Protein AF-A0A963YWH6-F1 (afdb_monomer)

Organism: NCBI:txid2802396

pLDDT: mean 85.7, std 12.31, range [40.88, 97.06]

Solvent-accessible surface area (backbone atoms only — not comparable to full-atom values): 4670 Å² total; per-residue (Å²): 135,85,54,73,78,57,46,76,70,42,58,70,72,60,31,50,51,53,49,53,52,52,49,48,53,44,50,54,50,39,53,51,41,51,53,50,46,56,50,39,72,75,65,75,54,55,70,68,59,53,50,54,41,50,54,51,42,53,53,41,52,55,48,50,56,51,51,51,51,51,54,53,54,53,76,71,45,77,80,90,123

Nearest PDB structures (foldseek):
  6b87-assembly1_A-2  TM=9.601E-01  e=7.645E-01  synthetic construct
  8cwy-assembly1_B  TM=9.246E-01  e=6.713E-01  synthetic construct
  8cwy-assembly1_F  TM=9.246E-01  e=6.713E-01  synthetic construct
  8cwy-assembly1_H  TM=9.248E-01  e=1.129E+00  synthetic construct
  6zsj-assembly1_C  TM=7.904E-01  e=3.639E+00  Homo sapiens

Sequence (81 aa):
MMRVSELLALPDDAANFWLDVERQAVTEALNKALDHRASLLLQDETDEMIAASDAEMDRLHLTLERLDAVETARSNSPPLS

Mean predicted aligned error: 6.31 Å

Secondary structure (DSSP, 8-state):
---HHHHTTS-HHHHHHHHHHHHHHHHHHHHHHHHHHHHHHHTT--HHHHHHHHHHHHHHHHHHHHHHHHHHHHHTSPP--

Structure (mmCIF, N/CA/C/O backbone):
data_AF-A0A963YWH6-F1
#
_entry.id   AF-A0A963YWH6-F1
#
loop_
_atom_site.group_PDB
_atom_site.id
_atom_site.type_symbol
_atom_site.label_atom_id
_atom_site.label_alt_id
_atom_site.label_comp_id
_atom_site.label_asym_id
_atom_site.label_entity_id
_atom_site.label_seq_id
_atom_site.pdbx_PDB_ins_code
_atom_site.Cartn_x
_atom_site.Cartn_y
_atom_site.Cartn_z
_atom_site.occupancy
_atom_site.B_iso_or_equiv
_atom_site.auth_seq_id
_atom_site.auth_comp_id
_atom_site.auth_asym_id
_atom_site.auth_atom_id
_atom_site.pdbx_PDB_model_num
ATOM 1 N N . MET A 1 1 ? -0.680 8.980 -10.630 1.00 60.72 1 MET A N 1
ATOM 2 C CA . MET A 1 1 ? 0.231 7.826 -10.765 1.00 60.72 1 MET A CA 1
ATOM 3 C C . MET A 1 1 ? 0.449 7.517 -12.230 1.00 60.72 1 MET A C 1
ATOM 5 O O . MET A 1 1 ? -0.467 7.718 -13.023 1.00 60.72 1 MET A O 1
ATOM 9 N N . MET A 1 2 ? 1.653 7.056 -12.557 1.00 73.81 2 MET A N 1
ATOM 10 C CA . MET A 1 2 ? 2.024 6.522 -13.868 1.00 73.81 2 MET A CA 1
ATOM 11 C C . MET A 1 2 ? 1.403 5.125 -14.056 1.00 73.81 2 MET A C 1
ATOM 13 O O . MET A 1 2 ? 1.185 4.413 -13.075 1.00 73.81 2 MET A O 1
ATOM 17 N N . ARG A 1 3 ? 1.068 4.723 -15.287 1.00 74.94 3 ARG A N 1
ATOM 18 C CA . ARG A 1 3 ? 0.498 3.385 -15.558 1.00 74.94 3 ARG A CA 1
ATOM 19 C C . ARG A 1 3 ? 1.606 2.327 -15.635 1.00 74.94 3 ARG A C 1
ATOM 21 O O . ARG A 1 3 ? 2.687 2.608 -16.133 1.00 74.94 3 ARG A O 1
ATOM 28 N N . VAL A 1 4 ? 1.327 1.074 -15.254 1.00 66.25 4 VAL A N 1
ATOM 29 C CA . VAL A 1 4 ? 2.305 -0.044 -15.323 1.00 66.25 4 VAL A CA 1
ATOM 30 C C . VAL A 1 4 ? 2.896 -0.221 -16.731 1.00 66.25 4 VAL A C 1
ATOM 32 O O . VAL A 1 4 ? 4.087 -0.472 -16.879 1.00 66.25 4 VAL A O 1
ATOM 35 N N . SER A 1 5 ? 2.088 -0.021 -17.779 1.00 65.88 5 SER A N 1
ATOM 36 C CA . SER A 1 5 ? 2.548 -0.071 -19.174 1.00 65.88 5 SER A CA 1
ATOM 37 C C . SER A 1 5 ? 3.558 1.026 -19.527 1.00 65.88 5 SER A C 1
ATOM 39 O O . SER A 1 5 ? 4.373 0.835 -20.420 1.00 65.88 5 SER A O 1
ATOM 41 N N . GLU A 1 6 ? 3.496 2.175 -18.852 1.00 72.81 6 GLU A N 1
ATOM 42 C CA . GLU A 1 6 ? 4.446 3.280 -19.027 1.00 72.81 6 GLU A CA 1
ATOM 43 C C . GLU A 1 6 ? 5.757 2.980 -18.287 1.00 72.81 6 GLU A C 1
ATOM 45 O O . GLU A 1 6 ? 6.824 3.316 -18.787 1.00 72.81 6 GLU A O 1
ATOM 50 N N . LEU A 1 7 ? 5.692 2.263 -17.161 1.00 70.94 7 LEU A N 1
ATOM 51 C CA . LEU A 1 7 ? 6.861 1.871 -16.372 1.00 70.94 7 LEU A CA 1
ATOM 52 C C . LEU A 1 7 ? 7.728 0.811 -17.075 1.00 70.94 7 LEU A C 1
ATOM 54 O O . LEU A 1 7 ? 8.948 0.854 -16.971 1.00 70.94 7 LEU A O 1
ATOM 58 N N . LEU A 1 8 ? 7.118 -0.090 -17.856 1.00 66.62 8 L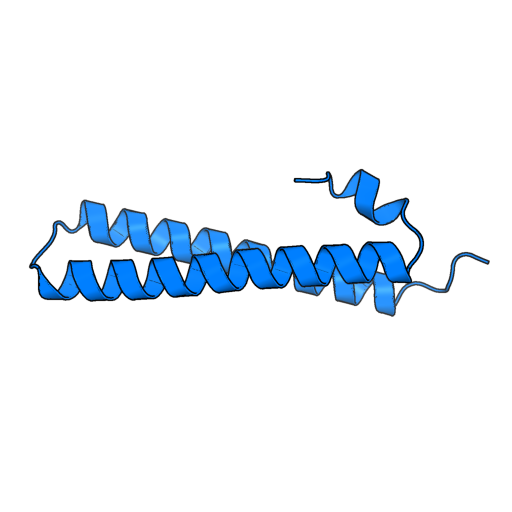EU A N 1
ATOM 59 C CA . LEU A 1 8 ? 7.839 -1.067 -18.692 1.00 66.62 8 LEU A CA 1
ATOM 60 C C . LEU A 1 8 ? 8.542 -0.441 -19.908 1.00 66.62 8 LEU A C 1
ATOM 62 O O . LEU A 1 8 ? 9.406 -1.075 -20.504 1.00 66.62 8 LEU A O 1
ATOM 66 N N . ALA A 1 9 ? 8.148 0.772 -20.300 1.00 77.44 9 ALA A N 1
ATOM 67 C CA . ALA A 1 9 ? 8.738 1.492 -21.426 1.00 77.44 9 ALA A CA 1
ATOM 68 C C . ALA A 1 9 ? 9.891 2.422 -21.004 1.00 77.44 9 ALA A C 1
ATOM 70 O O . ALA A 1 9 ? 10.526 3.040 -21.861 1.00 77.44 9 ALA A O 1
ATOM 71 N N . LEU A 1 10 ? 10.139 2.562 -19.698 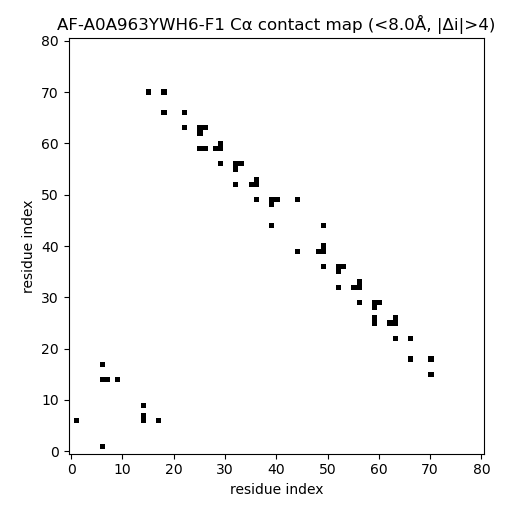1.00 75.50 10 LEU A N 1
ATOM 72 C CA . LEU A 1 10 ? 11.197 3.407 -19.156 1.00 75.50 10 LEU A CA 1
ATOM 73 C C . LEU A 1 10 ? 12.555 2.682 -19.153 1.00 75.50 10 LEU A C 1
ATOM 75 O O . LEU A 1 10 ? 12.599 1.466 -18.971 1.00 75.50 10 LEU A O 1
ATOM 79 N N . PRO A 1 11 ? 13.671 3.427 -19.286 1.00 81.31 11 PRO A N 1
ATOM 80 C CA . PRO A 1 11 ? 15.005 2.900 -19.010 1.00 81.31 11 PRO A CA 1
ATOM 81 C C . PRO A 1 11 ? 15.102 2.338 -17.591 1.00 81.31 11 PRO A C 1
ATOM 83 O O . PRO A 1 11 ? 14.436 2.848 -16.684 1.00 81.31 11 PRO A O 1
ATOM 86 N N . ASP A 1 12 ? 15.969 1.343 -17.388 1.00 80.44 12 ASP A N 1
ATOM 87 C CA . ASP A 1 12 ? 15.972 0.563 -16.150 1.00 80.44 12 ASP A CA 1
ATOM 88 C C . ASP A 1 12 ? 16.132 1.413 -14.885 1.00 80.44 12 ASP A C 1
ATOM 90 O O . ASP A 1 12 ? 15.335 1.259 -13.959 1.00 80.44 12 ASP A O 1
ATOM 94 N N . ASP A 1 13 ? 17.062 2.370 -14.890 1.00 79.88 13 ASP A N 1
ATOM 95 C CA . ASP A 1 13 ? 17.301 3.290 -13.771 1.00 79.88 13 ASP A CA 1
ATOM 96 C C . ASP A 1 13 ? 16.081 4.167 -13.455 1.00 79.88 13 ASP A C 1
ATOM 98 O O . ASP A 1 13 ? 15.732 4.375 -12.293 1.00 79.88 13 ASP A O 1
ATOM 102 N N . ALA A 1 14 ? 15.394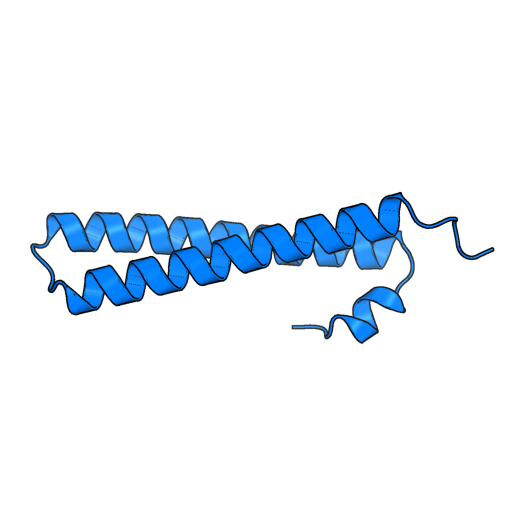 4.666 -14.489 1.00 82.19 14 ALA A N 1
ATOM 103 C CA . ALA A 1 14 ? 14.209 5.501 -14.319 1.00 82.19 14 ALA A CA 1
ATOM 104 C C . ALA A 1 14 ? 13.029 4.680 -13.786 1.00 82.19 14 ALA A C 1
ATOM 106 O O . ALA A 1 14 ? 12.311 5.125 -12.894 1.00 82.19 14 ALA A O 1
ATOM 107 N N . ALA A 1 15 ? 12.834 3.473 -14.309 1.00 81.81 15 ALA A N 1
ATOM 108 C CA . ALA A 1 15 ? 11.772 2.584 -13.868 1.00 81.81 15 ALA A CA 1
ATOM 109 C C . ALA A 1 15 ? 12.000 2.074 -12.433 1.00 81.81 15 ALA A C 1
ATOM 111 O O . ALA A 1 15 ? 11.042 1.978 -11.670 1.00 81.81 15 ALA A O 1
ATOM 112 N N . ASN A 1 16 ? 13.252 1.805 -12.043 1.00 83.44 16 ASN A N 1
ATOM 113 C CA . ASN A 1 16 ? 13.606 1.428 -10.670 1.00 83.44 16 ASN A CA 1
ATOM 114 C C . ASN A 1 16 ? 13.373 2.584 -9.695 1.00 83.44 16 ASN A C 1
ATOM 116 O O . ASN A 1 16 ? 12.733 2.388 -8.669 1.00 83.44 16 ASN A O 1
ATOM 120 N N . PHE A 1 17 ? 13.769 3.807 -10.064 1.00 87.69 17 PHE A N 1
ATOM 121 C CA . PHE A 1 17 ? 13.459 4.997 -9.271 1.00 87.69 17 PHE A CA 1
ATOM 122 C C . PHE A 1 17 ? 11.950 5.148 -9.019 1.00 87.69 17 PHE A C 1
ATOM 124 O O . PHE A 1 17 ? 11.529 5.387 -7.890 1.00 87.69 17 PHE A O 1
ATOM 131 N N . TRP A 1 18 ? 11.114 4.984 -10.049 1.00 86.62 18 TRP A N 1
ATOM 132 C CA . TRP A 1 18 ? 9.661 5.083 -9.880 1.00 86.62 18 TRP A CA 1
ATOM 133 C C . TRP A 1 18 ? 9.071 3.942 -9.047 1.00 86.62 18 TRP A C 1
ATOM 135 O O . TRP A 1 18 ? 8.136 4.194 -8.288 1.00 86.62 18 TRP A O 1
ATOM 145 N N . LEU A 1 19 ? 9.608 2.721 -9.152 1.00 88.62 19 LEU A N 1
ATOM 146 C CA . LEU A 1 19 ? 9.211 1.604 -8.287 1.00 88.62 19 LEU A CA 1
ATOM 147 C C . LEU A 1 19 ? 9.528 1.893 -6.818 1.00 88.62 19 LEU A C 1
ATOM 149 O O . LEU A 1 19 ? 8.665 1.676 -5.971 1.00 88.62 19 LEU A O 1
ATOM 153 N N . ASP A 1 20 ? 10.707 2.439 -6.524 1.00 90.75 20 ASP A N 1
ATOM 154 C CA . ASP A 1 20 ? 11.100 2.805 -5.161 1.00 90.75 20 ASP A CA 1
ATOM 155 C C . ASP A 1 20 ? 10.223 3.924 -4.593 1.00 90.75 20 ASP A C 1
ATOM 157 O O . ASP A 1 20 ? 9.767 3.842 -3.452 1.00 90.75 20 ASP A O 1
ATOM 161 N N . VAL A 1 21 ? 9.928 4.949 -5.399 1.00 92.19 21 VAL A N 1
ATOM 162 C CA . VAL A 1 21 ? 9.023 6.041 -5.008 1.00 92.19 21 VAL A CA 1
ATOM 163 C C . VAL A 1 21 ? 7.622 5.509 -4.703 1.00 92.19 21 VAL A C 1
ATOM 165 O O . VAL A 1 21 ? 7.027 5.874 -3.688 1.00 92.19 21 VAL A O 1
ATOM 168 N N . GLU A 1 22 ? 7.091 4.634 -5.557 1.00 91.94 22 GLU A N 1
ATOM 169 C CA . GLU A 1 22 ? 5.767 4.041 -5.368 1.00 91.94 22 GLU A CA 1
ATOM 170 C C . GLU A 1 22 ? 5.742 3.132 -4.128 1.00 91.94 22 GLU A C 1
ATOM 172 O O . GLU A 1 22 ? 4.843 3.235 -3.293 1.00 91.94 22 GLU A O 1
ATOM 177 N N . ARG A 1 23 ? 6.780 2.310 -3.936 1.00 94.25 23 ARG A N 1
ATOM 178 C CA . ARG A 1 23 ? 6.966 1.472 -2.744 1.00 94.25 23 ARG A CA 1
ATOM 179 C C . ARG A 1 23 ? 6.995 2.311 -1.473 1.00 94.25 23 ARG A C 1
ATOM 181 O O . ARG A 1 23 ? 6.324 1.967 -0.496 1.00 94.25 23 ARG A O 1
ATOM 188 N N . GLN A 1 24 ? 7.749 3.408 -1.477 1.00 95.62 24 GLN A N 1
ATOM 189 C CA . GLN A 1 24 ? 7.827 4.314 -0.339 1.00 95.62 24 GLN A CA 1
ATOM 190 C C . GLN A 1 24 ? 6.455 4.924 -0.033 1.00 95.62 24 GLN A C 1
ATOM 192 O O . GLN A 1 24 ? 6.017 4.884 1.115 1.00 95.62 24 GLN A O 1
ATOM 197 N N . ALA A 1 25 ? 5.743 5.419 -1.047 1.00 93.94 25 ALA A N 1
ATOM 198 C CA . ALA A 1 25 ? 4.423 6.017 -0.870 1.00 93.94 25 ALA A CA 1
ATOM 199 C C . ALA A 1 25 ? 3.400 5.024 -0.286 1.00 93.94 25 ALA A C 1
ATOM 201 O O . ALA A 1 25 ? 2.655 5.371 0.634 1.00 93.94 25 ALA A O 1
ATOM 202 N N . VAL A 1 26 ? 3.387 3.778 -0.772 1.00 93.69 26 VAL A N 1
ATOM 203 C CA . VAL A 1 26 ? 2.501 2.720 -0.258 1.00 93.69 26 VAL A CA 1
ATOM 204 C C . VAL A 1 26 ? 2.886 2.322 1.170 1.00 93.69 26 VAL A C 1
ATOM 206 O O . VAL A 1 26 ? 2.007 2.149 2.012 1.00 93.69 26 VAL A O 1
ATOM 209 N N . THR A 1 27 ? 4.182 2.249 1.482 1.00 95.38 27 THR A N 1
ATOM 210 C CA . THR A 1 27 ? 4.670 1.959 2.843 1.00 95.38 27 THR A CA 1
ATOM 211 C C . THR A 1 27 ? 4.275 3.061 3.830 1.00 95.38 27 THR A C 1
ATOM 213 O O . THR A 1 27 ? 3.813 2.780 4.935 1.00 95.38 27 THR A O 1
ATOM 216 N N . GLU A 1 28 ? 4.399 4.329 3.438 1.00 97.06 28 GLU A N 1
ATOM 217 C CA . GLU A 1 28 ? 3.954 5.461 4.256 1.00 97.06 28 GLU A CA 1
ATOM 218 C C . GLU A 1 28 ? 2.437 5.456 4.473 1.00 97.06 28 GLU A C 1
ATOM 220 O O . GLU A 1 28 ? 1.970 5.744 5.577 1.00 97.06 28 GLU A O 1
ATOM 225 N N . ALA A 1 29 ? 1.661 5.121 3.439 1.00 94.44 29 ALA A N 1
ATOM 226 C CA . ALA A 1 29 ? 0.217 4.960 3.558 1.00 94.44 29 ALA A CA 1
ATOM 227 C C . ALA A 1 29 ? -0.149 3.815 4.515 1.00 94.44 29 ALA A C 1
ATOM 229 O O . ALA A 1 29 ? -1.049 3.981 5.336 1.00 94.44 29 ALA A O 1
ATOM 230 N N . LEU A 1 30 ? 0.585 2.698 4.473 1.00 95.62 30 LEU A N 1
ATOM 231 C CA . LEU A 1 30 ? 0.367 1.559 5.365 1.00 95.62 30 LEU A CA 1
ATOM 232 C C . LEU A 1 30 ? 0.646 1.925 6.825 1.00 95.62 30 LEU A C 1
ATOM 234 O O . LEU A 1 30 ? -0.168 1.626 7.692 1.00 95.62 30 LEU A O 1
ATOM 238 N N .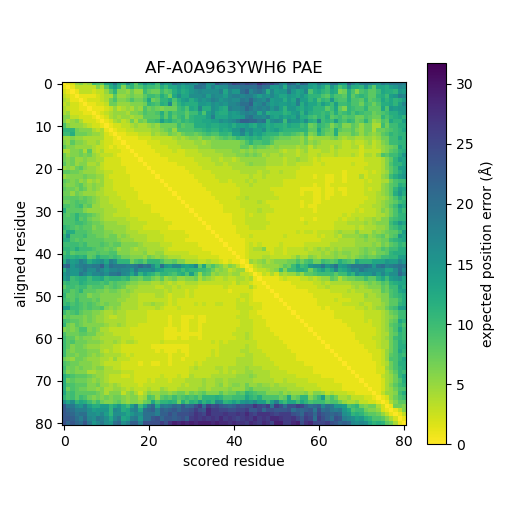 ASN A 1 31 ? 1.745 2.633 7.097 1.00 95.44 31 ASN A N 1
ATOM 239 C CA . ASN A 1 31 ? 2.047 3.112 8.448 1.00 95.44 31 ASN A CA 1
ATOM 240 C C . ASN A 1 31 ? 0.947 4.043 8.976 1.00 95.44 31 ASN A C 1
ATOM 242 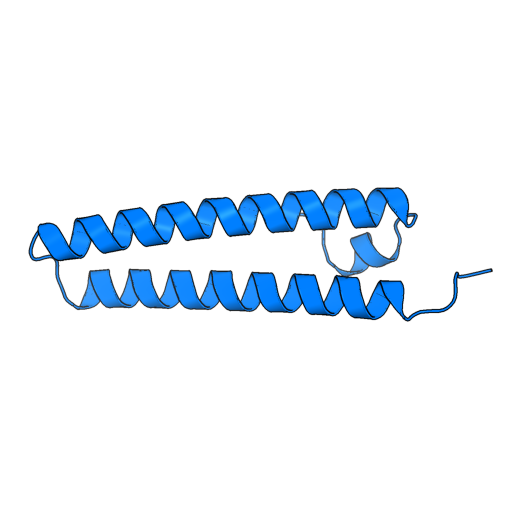O O . ASN A 1 31 ? 0.497 3.888 10.107 1.00 95.44 31 ASN A O 1
ATOM 246 N N . LYS A 1 32 ? 0.436 4.953 8.137 1.00 95.19 32 LYS A N 1
ATOM 247 C CA . LYS A 1 32 ? -0.700 5.812 8.509 1.00 95.19 32 LYS A CA 1
ATOM 248 C C . LYS A 1 32 ? -1.975 5.010 8.776 1.00 95.19 32 LYS A C 1
ATOM 250 O O . LYS A 1 32 ? -2.704 5.341 9.706 1.00 95.19 32 LYS A O 1
ATOM 255 N N . ALA A 1 33 ? -2.249 3.973 7.985 1.00 92.75 33 ALA A N 1
ATOM 256 C CA . ALA A 1 33 ? -3.398 3.093 8.192 1.00 92.75 33 ALA A CA 1
ATOM 257 C C . ALA A 1 33 ? -3.274 2.286 9.499 1.00 92.75 33 ALA A C 1
ATOM 259 O O . ALA A 1 33 ? -4.258 2.143 10.222 1.00 92.75 33 ALA A O 1
ATOM 260 N N . LEU A 1 34 ? -2.066 1.829 9.844 1.00 93.44 34 LEU A N 1
ATOM 261 C CA . LEU A 1 34 ? -1.772 1.161 11.115 1.00 93.44 34 LEU A CA 1
ATOM 262 C C . LEU A 1 34 ? -1.982 2.092 12.314 1.00 93.44 34 LEU A C 1
ATOM 264 O O . LEU A 1 34 ? -2.644 1.704 13.277 1.00 93.44 34 LEU A O 1
ATOM 268 N N . ASP A 1 35 ? -1.470 3.321 12.242 1.00 94.62 35 ASP A N 1
ATOM 269 C CA . ASP A 1 35 ? -1.658 4.328 13.290 1.00 94.62 35 ASP A CA 1
ATOM 270 C C . ASP A 1 35 ? -3.140 4.688 13.454 1.00 94.62 35 ASP A C 1
ATOM 272 O O . ASP A 1 35 ? -3.654 4.771 14.573 1.00 94.62 35 ASP A O 1
ATOM 276 N N . HIS A 1 36 ? -3.855 4.844 12.336 1.00 92.88 36 HIS A N 1
ATOM 277 C CA . HIS A 1 36 ? -5.295 5.072 12.334 1.00 92.88 36 HIS A CA 1
ATOM 278 C C . HIS A 1 36 ? -6.040 3.916 13.013 1.00 92.88 36 HIS A C 1
ATOM 280 O O . HIS A 1 36 ? -6.815 4.156 13.936 1.00 92.88 36 HIS A O 1
ATOM 286 N N . ARG A 1 37 ? -5.739 2.662 12.655 1.00 92.19 37 ARG A N 1
ATOM 287 C CA . ARG A 1 37 ? -6.318 1.465 13.284 1.00 92.19 37 ARG A CA 1
ATOM 288 C C . ARG A 1 37 ? -6.040 1.400 14.784 1.00 92.19 37 ARG A C 1
ATOM 290 O O . ARG A 1 37 ? -6.943 1.097 15.561 1.00 92.19 37 ARG A O 1
ATOM 297 N N . ALA A 1 38 ? -4.812 1.694 15.206 1.00 92.88 38 ALA A N 1
ATOM 298 C CA . ALA A 1 38 ? -4.457 1.741 16.621 1.00 92.88 38 ALA A CA 1
ATOM 299 C C . ALA A 1 38 ? -5.281 2.800 17.371 1.00 92.88 38 ALA A C 1
ATOM 301 O O . ALA A 1 38 ? -5.741 2.544 18.481 1.00 92.88 38 ALA A O 1
ATOM 302 N N . SER A 1 39 ? -5.524 3.955 16.746 1.00 94.31 39 SER A N 1
ATOM 303 C CA . SER A 1 39 ? -6.389 4.997 17.301 1.00 94.31 39 SER A CA 1
ATOM 304 C C . SER A 1 39 ? -7.849 4.547 17.415 1.00 94.31 39 SER A C 1
ATOM 306 O O . SER A 1 39 ? -8.458 4.793 18.453 1.00 94.31 39 SER A O 1
ATOM 308 N N . LEU A 1 40 ? -8.397 3.867 16.399 1.00 93.00 40 LEU A N 1
ATOM 309 C CA . LEU A 1 40 ? -9.775 3.352 16.418 1.00 93.00 40 LEU A CA 1
ATOM 310 C C . LEU A 1 40 ? -9.997 2.366 17.578 1.00 93.00 40 LEU A C 1
ATOM 312 O O . LEU A 1 40 ? -10.974 2.475 18.314 1.00 93.00 40 LEU A O 1
ATOM 316 N N . LEU A 1 41 ? -9.047 1.449 17.792 1.00 90.38 41 LEU A N 1
ATOM 317 C CA . LEU A 1 41 ? -9.113 0.446 18.864 1.00 90.38 41 LEU A CA 1
ATOM 318 C C . LEU A 1 41 ? -9.045 1.047 20.276 1.00 90.38 41 LEU A C 1
ATOM 320 O O . LEU A 1 41 ? -9.497 0.418 21.227 1.00 90.38 41 LEU A O 1
ATOM 324 N N . LEU A 1 42 ? -8.461 2.238 20.430 1.00 92.19 42 LEU A N 1
ATOM 325 C CA . LEU A 1 42 ? -8.381 2.944 21.713 1.00 92.19 42 LEU A CA 1
ATOM 326 C C . LEU A 1 42 ? -9.624 3.793 22.009 1.00 92.19 42 LEU A C 1
ATOM 328 O O . LEU A 1 42 ? -9.816 4.198 23.154 1.00 9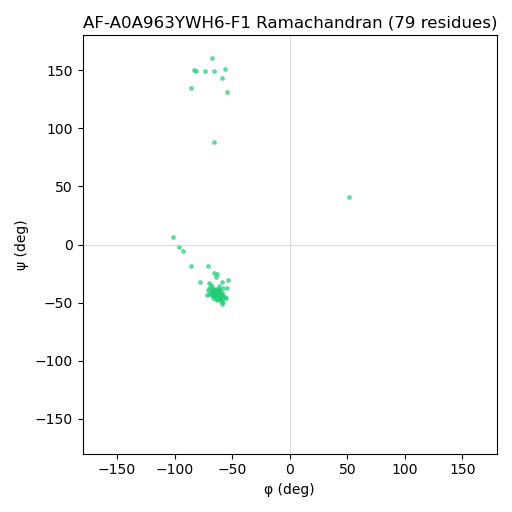2.19 42 LEU A O 1
ATOM 332 N N . GLN A 1 43 ? -10.422 4.108 20.988 1.00 93.19 43 GLN A N 1
ATOM 333 C CA . GLN A 1 43 ? -11.570 5.016 21.074 1.00 93.19 43 GLN A CA 1
ATOM 334 C C . GLN A 1 43 ? -12.918 4.280 21.146 1.00 93.19 43 GLN A C 1
ATOM 336 O O . GLN A 1 43 ? -13.954 4.938 21.136 1.00 93.19 43 GLN A O 1
ATOM 341 N N . ASP A 1 44 ? -12.906 2.944 21.252 1.00 85.44 44 ASP A N 1
ATOM 342 C CA . ASP A 1 44 ? -14.098 2.083 21.173 1.00 85.44 44 ASP A CA 1
ATOM 343 C C . ASP A 1 44 ? -14.944 2.377 19.916 1.00 85.44 44 ASP A C 1
ATOM 345 O O . ASP A 1 44 ? -16.177 2.428 19.953 1.00 85.44 44 ASP A O 1
ATOM 349 N N . GLU A 1 45 ? -14.261 2.606 18.789 1.00 92.12 45 GLU A N 1
ATOM 350 C CA . GLU A 1 45 ? -14.891 2.880 17.498 1.00 92.12 45 GLU A CA 1
ATOM 351 C C . GLU A 1 45 ? -15.646 1.662 16.957 1.00 92.12 45 GLU A C 1
ATOM 353 O O . GLU A 1 45 ? -15.430 0.518 17.361 1.00 92.12 45 GLU A O 1
ATOM 358 N N . THR A 1 46 ? -16.560 1.911 16.020 1.00 91.31 46 THR A N 1
ATOM 359 C CA . THR A 1 46 ? -17.439 0.856 15.499 1.00 91.31 46 THR A CA 1
ATOM 360 C C . THR A 1 46 ? -16.679 -0.232 14.731 1.00 91.31 46 THR A C 1
ATOM 362 O O . THR A 1 46 ? -15.705 0.046 14.024 1.00 91.31 46 THR A O 1
ATOM 365 N N . ASP A 1 47 ? -17.196 -1.466 14.781 1.00 91.25 47 ASP A N 1
ATOM 366 C CA . ASP A 1 47 ? -16.679 -2.600 13.998 1.00 91.25 47 ASP A CA 1
ATOM 367 C C . ASP A 1 47 ? -16.603 -2.289 12.491 1.00 91.25 47 ASP A C 1
ATOM 369 O O . ASP A 1 47 ? -15.719 -2.78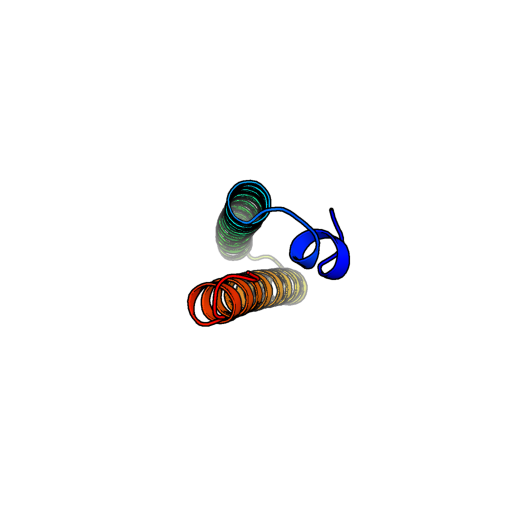0 11.794 1.00 91.25 47 ASP A O 1
ATOM 373 N N . GLU A 1 48 ? -17.501 -1.439 11.979 1.00 91.62 48 GLU A N 1
ATOM 374 C CA . GLU A 1 48 ? -17.509 -1.010 10.576 1.00 91.62 48 GLU A CA 1
ATOM 375 C C . GLU A 1 48 ? -16.282 -0.153 10.228 1.00 91.62 48 GLU A C 1
ATOM 377 O O . GLU A 1 48 ? -15.674 -0.335 9.172 1.00 91.62 48 GLU A O 1
ATOM 382 N N . MET A 1 49 ? -15.866 0.739 11.131 1.00 90.31 49 MET A N 1
ATOM 383 C CA . MET A 1 49 ? -14.678 1.575 10.936 1.00 90.31 49 MET A CA 1
ATOM 384 C C . MET A 1 49 ? -13.388 0.759 11.035 1.00 90.31 49 MET A C 1
ATOM 386 O O . MET A 1 49 ? -12.471 0.967 10.236 1.00 90.31 49 MET A O 1
ATOM 390 N N . ILE A 1 50 ? -13.334 -0.203 11.961 1.00 90.00 50 ILE A N 1
ATOM 391 C CA . ILE A 1 50 ? -12.209 -1.140 12.074 1.00 90.00 50 ILE A CA 1
ATOM 392 C C . ILE A 1 50 ? -12.110 -1.990 10.800 1.00 90.00 50 ILE A C 1
ATOM 394 O O . ILE A 1 50 ? -11.042 -2.053 10.196 1.00 90.00 50 ILE A O 1
ATOM 398 N N . ALA A 1 51 ? -13.226 -2.555 10.329 1.00 92.19 51 ALA A N 1
ATOM 399 C CA . ALA A 1 51 ? -13.264 -3.363 9.111 1.00 92.19 51 ALA A CA 1
ATOM 400 C C . ALA A 1 51 ? -12.859 -2.571 7.857 1.00 92.19 51 ALA A C 1
ATOM 402 O O . ALA A 1 51 ? -12.152 -3.093 6.994 1.00 92.19 51 ALA A O 1
ATOM 403 N N . ALA A 1 52 ? -13.265 -1.302 7.752 1.00 90.75 52 ALA A N 1
ATOM 404 C CA . ALA A 1 52 ? -12.830 -0.430 6.665 1.00 90.75 52 ALA A CA 1
ATOM 405 C C . ALA A 1 52 ? -11.314 -0.170 6.713 1.00 90.75 52 ALA A C 1
ATOM 407 O O . ALA A 1 52 ? -10.653 -0.167 5.673 1.00 90.75 52 ALA A O 1
ATOM 408 N N . SER A 1 53 ? -10.755 0.013 7.913 1.00 92.44 53 SER A N 1
ATOM 409 C CA . SER A 1 53 ? -9.315 0.195 8.101 1.00 92.44 53 SER A CA 1
ATOM 410 C C . SER A 1 53 ? -8.520 -1.072 7.766 1.00 92.44 53 SER A C 1
ATOM 412 O O . SER A 1 53 ? -7.463 -0.973 7.145 1.00 92.44 53 SER A O 1
ATOM 414 N N . ASP A 1 54 ? -9.026 -2.251 8.134 1.00 93.81 54 ASP A N 1
ATOM 415 C CA . ASP A 1 54 ? -8.405 -3.541 7.810 1.00 93.81 54 ASP A CA 1
ATOM 416 C C . ASP A 1 54 ? -8.409 -3.790 6.290 1.00 93.81 54 ASP A C 1
ATOM 418 O O . ASP A 1 54 ? -7.378 -4.131 5.710 1.00 93.81 54 ASP A O 1
ATOM 422 N N . ALA A 1 55 ? -9.530 -3.516 5.612 1.00 94.75 55 ALA A N 1
ATOM 423 C CA . ALA A 1 55 ? -9.625 -3.646 4.157 1.00 94.75 55 ALA A CA 1
ATOM 424 C C . ALA A 1 55 ? -8.644 -2.721 3.409 1.00 94.75 55 ALA A C 1
ATOM 426 O O . ALA A 1 55 ? -8.097 -3.088 2.365 1.00 94.75 55 ALA A O 1
ATOM 427 N N . GLU A 1 56 ? -8.405 -1.517 3.935 1.00 95.25 56 GLU A N 1
ATOM 428 C CA . GLU A 1 56 ? -7.417 -0.590 3.383 1.00 95.25 56 GLU A CA 1
ATOM 429 C C . GLU A 1 56 ? -5.984 -1.104 3.580 1.00 95.25 56 GLU A C 1
ATOM 431 O O . GLU A 1 56 ? -5.182 -1.055 2.645 1.00 95.25 56 GLU A O 1
ATOM 436 N N . MET A 1 57 ? -5.665 -1.655 4.754 1.00 96.38 57 MET A N 1
ATOM 437 C CA . MET A 1 57 ? -4.369 -2.293 4.994 1.00 96.38 57 MET A CA 1
ATOM 438 C C . MET A 1 57 ? -4.127 -3.471 4.044 1.00 96.38 57 MET A C 1
ATOM 440 O O . MET A 1 57 ? -3.065 -3.533 3.423 1.00 96.38 57 MET A O 1
ATOM 444 N N . ASP A 1 58 ? -5.109 -4.359 3.862 1.00 96.94 58 ASP A N 1
ATOM 445 C CA . ASP A 1 58 ? -5.017 -5.493 2.932 1.00 96.94 58 ASP A CA 1
ATOM 446 C C . ASP A 1 58 ? -4.758 -5.026 1.490 1.00 96.94 58 ASP A C 1
ATOM 448 O O . ASP A 1 58 ? -3.916 -5.580 0.774 1.00 96.94 58 ASP A O 1
ATOM 452 N N . ARG A 1 59 ? -5.435 -3.953 1.060 1.00 96.75 59 ARG A N 1
ATOM 453 C CA . ARG A 1 59 ? -5.232 -3.341 -0.262 1.00 96.75 59 ARG A CA 1
ATOM 454 C C . ARG A 1 59 ? -3.808 -2.809 -0.434 1.00 96.75 59 ARG A C 1
ATOM 456 O O . ARG A 1 59 ? -3.215 -2.983 -1.505 1.00 96.75 59 ARG A O 1
ATOM 463 N N . LEU A 1 60 ? -3.263 -2.148 0.586 1.00 95.44 60 LEU A N 1
ATOM 464 C CA . LEU A 1 60 ? -1.898 -1.615 0.568 1.00 95.44 60 LEU A CA 1
ATOM 465 C C . LEU A 1 60 ? -0.859 -2.745 0.580 1.00 95.44 60 LEU A C 1
ATOM 467 O O . LEU A 1 60 ? 0.083 -2.702 -0.210 1.00 95.44 60 LEU A O 1
ATOM 471 N N . HIS A 1 61 ? -1.074 -3.795 1.375 1.00 96.62 61 HIS A N 1
ATOM 472 C CA . HIS A 1 61 ? -0.230 -4.993 1.385 1.00 96.62 61 HIS A CA 1
ATOM 473 C C . HIS A 1 61 ? -0.171 -5.675 0.018 1.00 96.62 61 HIS A C 1
ATOM 475 O O . HIS A 1 61 ? 0.918 -5.863 -0.524 1.00 96.62 61 HIS A O 1
ATOM 481 N N . LEU A 1 62 ? -1.326 -5.949 -0.596 1.00 96.56 62 LEU A N 1
ATOM 482 C CA . LEU A 1 62 ? -1.382 -6.526 -1.941 1.00 9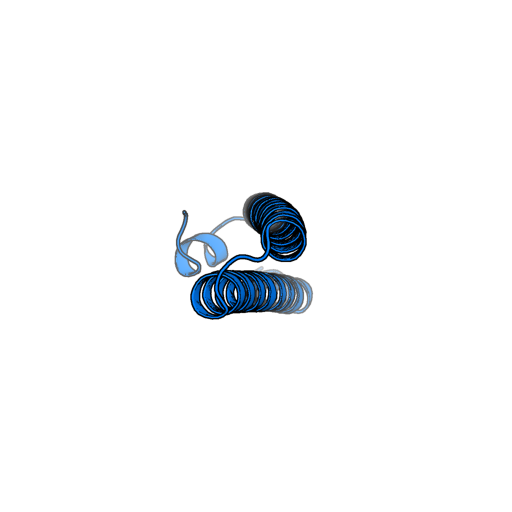6.56 62 LEU A CA 1
ATOM 483 C C . LEU A 1 62 ? -0.677 -5.635 -2.975 1.00 96.56 62 LEU A C 1
ATOM 485 O O . LEU A 1 62 ? -0.112 -6.118 -3.955 1.00 96.56 62 LEU A O 1
ATOM 489 N N . THR A 1 63 ? -0.712 -4.316 -2.785 1.00 94.12 63 THR A N 1
ATOM 490 C CA . THR A 1 63 ? -0.009 -3.384 -3.671 1.00 94.12 63 THR A CA 1
ATOM 491 C C . THR A 1 63 ? 1.507 -3.532 -3.538 1.00 94.12 63 THR A C 1
ATOM 493 O O . THR A 1 63 ? 2.182 -3.611 -4.562 1.00 94.12 63 THR A O 1
ATOM 496 N N . LEU A 1 64 ? 2.041 -3.649 -2.316 1.00 93.44 64 LEU A N 1
ATOM 497 C CA . LEU A 1 64 ? 3.470 -3.906 -2.088 1.00 93.44 64 LEU A CA 1
ATOM 498 C C . LEU A 1 64 ? 3.922 -5.233 -2.710 1.00 93.44 64 LEU A C 1
ATOM 500 O O . LEU A 1 64 ? 4.909 -5.248 -3.441 1.00 93.44 64 LEU A O 1
ATOM 504 N N . GLU A 1 65 ? 3.157 -6.312 -2.521 1.00 94.25 65 GLU A N 1
ATOM 505 C CA . GLU A 1 65 ? 3.451 -7.617 -3.135 1.00 94.25 65 GLU A CA 1
ATOM 506 C C . GLU A 1 65 ? 3.510 -7.534 -4.667 1.00 94.25 65 GLU A C 1
ATOM 508 O O . GLU A 1 65 ? 4.342 -8.167 -5.321 1.00 94.25 65 GLU A O 1
ATOM 513 N N . ARG A 1 66 ? 2.632 -6.724 -5.272 1.00 91.56 66 ARG A N 1
ATOM 514 C CA . ARG A 1 66 ? 2.626 -6.513 -6.725 1.00 91.56 66 ARG A CA 1
ATOM 515 C C . ARG A 1 66 ? 3.839 -5.715 -7.188 1.00 91.56 66 ARG A C 1
ATOM 517 O O . ARG A 1 66 ? 4.362 -6.023 -8.257 1.00 91.56 66 ARG A O 1
ATOM 524 N N . LEU A 1 67 ? 4.292 -4.729 -6.416 1.00 90.56 67 LEU A N 1
ATOM 525 C CA . LEU A 1 67 ? 5.526 -3.998 -6.715 1.00 90.56 67 LEU A CA 1
ATOM 526 C C . LEU A 1 67 ? 6.749 -4.925 -6.626 1.00 90.56 67 LEU A C 1
ATOM 528 O O . LEU A 1 67 ? 7.555 -4.929 -7.555 1.00 90.56 67 LEU A O 1
ATOM 532 N N . ASP A 1 68 ? 6.826 -5.784 -5.602 1.00 90.69 68 ASP A N 1
ATOM 533 C CA . ASP A 1 68 ? 7.874 -6.811 -5.463 1.00 90.69 68 ASP A CA 1
ATOM 534 C C . ASP A 1 68 ? 7.901 -7.786 -6.645 1.00 90.69 68 ASP A C 1
ATOM 536 O O . ASP A 1 68 ? 8.966 -8.123 -7.171 1.00 90.69 68 ASP A O 1
ATOM 540 N N . ALA A 1 69 ? 6.727 -8.233 -7.097 1.00 87.75 69 ALA A N 1
ATOM 541 C CA . ALA A 1 69 ? 6.617 -9.126 -8.245 1.00 87.75 69 ALA A CA 1
ATOM 542 C C . ALA A 1 69 ? 7.094 -8.454 -9.543 1.00 87.75 69 ALA A C 1
ATOM 544 O O . ALA A 1 69 ? 7.755 -9.095 -10.363 1.00 87.75 69 ALA A O 1
ATOM 545 N N . VAL A 1 70 ? 6.788 -7.164 -9.728 1.00 85.25 70 VAL A N 1
ATOM 546 C CA . VAL A 1 70 ? 7.261 -6.385 -10.882 1.00 85.25 70 VAL A CA 1
ATOM 547 C C . VAL A 1 70 ? 8.777 -6.211 -10.834 1.00 85.25 70 VAL A C 1
ATOM 549 O O . VAL A 1 70 ? 9.437 -6.450 -11.844 1.00 85.25 70 VAL A O 1
ATOM 552 N N . GLU A 1 71 ? 9.338 -5.850 -9.681 1.00 86.12 71 GLU A N 1
ATOM 553 C CA . GLU A 1 71 ? 10.788 -5.737 -9.493 1.00 86.12 71 GLU A CA 1
ATOM 554 C C . GLU A 1 71 ? 11.489 -7.070 -9.799 1.00 86.12 71 GLU A C 1
ATOM 556 O O . GLU A 1 71 ? 12.380 -7.128 -10.648 1.00 86.12 71 GLU A O 1
ATOM 561 N N . THR A 1 72 ? 10.995 -8.169 -9.221 1.00 85.12 72 THR A N 1
ATOM 562 C CA . THR A 1 72 ? 11.521 -9.524 -9.441 1.00 85.12 72 THR A CA 1
ATOM 563 C C . THR A 1 72 ? 11.472 -9.934 -10.914 1.00 85.12 72 THR A C 1
ATOM 565 O O . THR A 1 72 ? 12.429 -10.513 -11.434 1.00 85.12 72 THR A O 1
ATOM 568 N N . ALA A 1 73 ? 10.366 -9.656 -11.612 1.00 82.56 73 ALA A N 1
ATOM 569 C CA . ALA A 1 73 ? 10.229 -9.982 -13.030 1.00 82.56 73 ALA A CA 1
ATOM 570 C C . ALA A 1 73 ? 11.252 -9.223 -13.883 1.00 82.56 73 ALA A C 1
ATOM 572 O O . ALA A 1 73 ? 11.822 -9.790 -14.816 1.00 82.56 73 ALA A O 1
ATOM 573 N N . ARG A 1 74 ? 11.535 -7.964 -13.541 1.00 77.50 74 ARG A N 1
ATOM 574 C CA . ARG A 1 74 ? 12.509 -7.141 -14.261 1.00 77.50 74 ARG A CA 1
ATOM 575 C C . ARG A 1 74 ? 13.944 -7.589 -13.998 1.00 77.50 74 ARG A C 1
ATOM 577 O O . ARG A 1 74 ? 14.682 -7.762 -14.960 1.00 77.50 74 ARG A O 1
ATOM 584 N N . SER A 1 75 ? 14.314 -7.889 -12.752 1.00 78.94 75 SER A N 1
ATOM 585 C CA . SER A 1 75 ? 15.664 -8.380 -12.418 1.00 78.94 75 SER A CA 1
ATOM 586 C C . SER A 1 75 ? 16.005 -9.735 -13.049 1.00 78.94 75 SER A C 1
ATOM 588 O O . SER A 1 75 ? 17.178 -10.033 -13.258 1.00 78.94 75 SER A O 1
ATOM 590 N N . ASN A 1 76 ? 14.996 -10.559 -13.352 1.00 73.12 76 ASN A N 1
ATOM 591 C CA . ASN A 1 76 ? 15.171 -11.868 -13.992 1.00 73.12 76 ASN A CA 1
ATOM 592 C C . ASN A 1 76 ? 14.986 -11.843 -15.521 1.00 73.12 76 ASN A C 1
ATOM 594 O O . ASN A 1 76 ? 15.129 -12.881 -16.171 1.00 73.12 76 ASN A O 1
ATOM 598 N N . SER A 1 77 ? 14.659 -10.688 -16.105 1.00 60.91 77 SER A N 1
ATOM 599 C CA . SER A 1 77 ? 14.561 -10.522 -17.557 1.00 60.91 77 SER A CA 1
ATOM 600 C C . SER A 1 77 ? 15.948 -10.200 -18.130 1.00 60.91 77 SER A C 1
ATOM 602 O O . SER A 1 77 ? 16.645 -9.361 -17.559 1.00 60.91 77 SER A O 1
ATOM 604 N N . PRO A 1 78 ? 16.394 -10.830 -19.236 1.00 55.28 78 PRO A N 1
ATOM 605 C CA . PRO A 1 78 ? 17.645 -10.437 -19.879 1.00 55.28 78 PRO A CA 1
ATOM 606 C C . PRO A 1 78 ? 17.570 -8.956 -20.289 1.00 55.28 78 PRO A C 1
ATOM 608 O O . PRO A 1 78 ? 16.494 -8.516 -20.709 1.00 55.28 78 PRO A O 1
ATOM 611 N N . PRO A 1 79 ? 18.677 -8.189 -20.186 1.00 55.53 79 PRO A N 1
ATOM 612 C CA . PRO A 1 79 ? 18.688 -6.808 -20.650 1.00 55.53 79 PRO A CA 1
ATOM 613 C C . PRO A 1 79 ? 18.228 -6.791 -22.106 1.00 55.53 79 PRO A C 1
ATOM 615 O O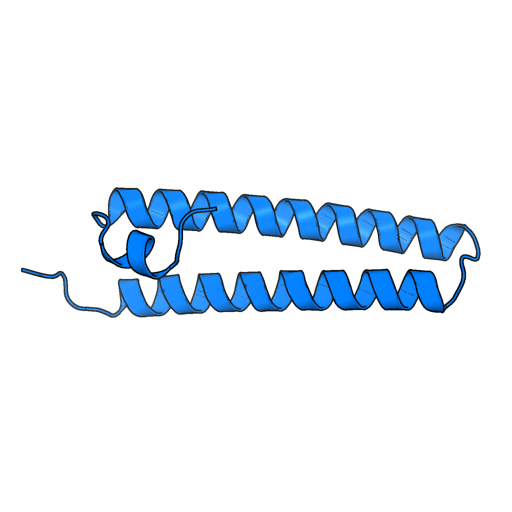 . PRO A 1 79 ? 18.699 -7.598 -22.913 1.00 55.53 79 PRO A O 1
ATOM 618 N N . LEU A 1 80 ? 17.276 -5.911 -22.424 1.00 43.94 80 LEU A N 1
ATOM 619 C CA . LEU A 1 80 ? 16.841 -5.673 -23.797 1.00 43.94 80 LEU A CA 1
ATOM 620 C C . LEU A 1 80 ? 18.027 -5.057 -24.556 1.00 43.94 80 LEU A C 1
ATOM 622 O O . LEU A 1 80 ? 18.214 -3.843 -24.548 1.00 43.94 80 LEU A O 1
ATOM 626 N N . SER A 1 81 ? 18.870 -5.925 -25.122 1.00 40.88 81 SER A N 1
ATOM 627 C CA . SER A 1 81 ? 19.925 -5.596 -26.085 1.00 40.88 81 SER A CA 1
ATOM 628 C C . SER A 1 81 ? 19.337 -5.170 -27.420 1.00 40.88 81 SER A C 1
ATOM 630 O O . SER A 1 81 ? 18.435 -5.907 -27.888 1.00 40.88 81 SER A O 1
#

Radius of gyration: 16.63 Å; Cα contacts (8 Å, |Δi|>4): 32; chains: 1; bounding box: 37×20×48 Å

Foldseek 3Di:
DDDPVVLVVDDPVVSVVVLVVVLVVLVVVLVVLVVVLVVCVVVVHDPVSNVVSVVSNVVSVVVNVVSVVVVVVVVPDDPPD